Protein AF-A0A7M7NJB9-F1 (afdb_monomer_lite)

Sequence (103 aa):
MTSTDESNLKFKRRGAKSRFTRFGKATEQLIDGGRSRAEAQKSFEKYEQAYHEVEDAHDKFTMTIKDEAEYDREDVWVEDVQNDFSKLQCKFIDYVKVDESAS

Organism: Strongylocentrotus purpuratus (NCBI:txid7668)

Structure (mmCIF, N/CA/C/O backbone):
data_AF-A0A7M7NJB9-F1
#
_entry.id   AF-A0A7M7NJB9-F1
#
loop_
_atom_site.group_PDB
_atom_site.id
_atom_site.type_symbol
_atom_site.label_atom_id
_atom_site.label_alt_id
_atom_site.label_comp_id
_atom_site.label_asym_id
_atom_site.label_entity_id
_atom_site.label_seq_id
_atom_site.pdbx_PDB_ins_code
_atom_site.Cartn_x
_atom_site.Cartn_y
_atom_site.Cartn_z
_atom_site.occupancy
_atom_site.B_iso_or_equiv
_atom_site.auth_seq_id
_atom_site.auth_comp_id
_atom_site.auth_asym_id
_atom_site.auth_atom_id
_atom_site.pdbx_PDB_model_num
ATOM 1 N N . MET A 1 1 ? 23.717 8.987 -18.530 1.00 48.34 1 MET A N 1
ATOM 2 C CA . MET A 1 1 ? 23.297 8.768 -17.130 1.00 48.34 1 MET A CA 1
ATOM 3 C C . MET A 1 1 ? 22.634 7.410 -17.090 1.00 48.34 1 MET A C 1
ATOM 5 O O . MET A 1 1 ? 21.799 7.137 -17.936 1.00 48.34 1 MET A O 1
ATOM 9 N N . THR A 1 2 ? 23.208 6.509 -16.309 1.00 48.25 2 THR A N 1
ATOM 10 C CA . THR A 1 2 ? 23.424 5.096 -16.659 1.00 48.25 2 THR A CA 1
ATOM 11 C C . THR A 1 2 ? 22.831 4.185 -15.590 1.00 48.25 2 THR A C 1
ATOM 13 O O . THR A 1 2 ? 23.100 4.466 -14.431 1.00 48.25 2 THR A O 1
ATOM 16 N N . SER A 1 3 ? 22.118 3.113 -15.981 1.00 57.44 3 SER A N 1
ATOM 17 C CA . SER A 1 3 ? 21.843 1.796 -15.335 1.00 57.44 3 SER A CA 1
ATOM 18 C C . SER A 1 3 ? 21.805 1.653 -13.790 1.00 57.44 3 SER A C 1
ATOM 20 O O . SER A 1 3 ? 20.944 0.959 -13.244 1.00 57.44 3 SER A O 1
ATOM 22 N N . THR A 1 4 ? 22.712 2.296 -13.061 1.00 60.69 4 THR A N 1
ATOM 23 C CA . THR A 1 4 ? 22.802 2.378 -11.599 1.00 60.69 4 THR A CA 1
ATOM 24 C C . THR A 1 4 ? 21.606 3.101 -10.967 1.00 60.69 4 THR A C 1
ATOM 26 O O . THR A 1 4 ? 21.119 2.657 -9.928 1.00 60.69 4 THR A O 1
ATOM 29 N N . ASP A 1 5 ? 21.097 4.171 -11.588 1.00 65.19 5 ASP A N 1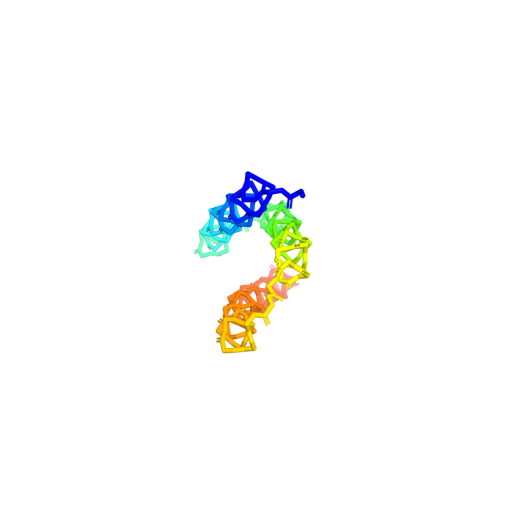
ATOM 30 C CA . ASP A 1 5 ? 19.974 4.953 -11.041 1.00 65.19 5 ASP A CA 1
ATOM 31 C C . ASP A 1 5 ? 18.634 4.207 -11.159 1.00 65.19 5 ASP A C 1
ATOM 33 O O . ASP A 1 5 ? 17.885 4.120 -10.185 1.00 65.19 5 ASP A O 1
ATOM 37 N N . GLU A 1 6 ? 18.378 3.570 -12.305 1.00 63.31 6 GLU A N 1
ATOM 38 C CA . GLU A 1 6 ? 17.201 2.717 -12.545 1.00 63.31 6 GLU A CA 1
ATOM 39 C C . GLU A 1 6 ? 17.184 1.507 -11.601 1.00 63.31 6 GLU A C 1
ATOM 41 O O . GLU A 1 6 ? 16.174 1.211 -10.954 1.00 63.31 6 GLU A O 1
ATOM 46 N N . SER A 1 7 ? 18.338 0.847 -11.439 1.00 73.06 7 SER A N 1
ATOM 47 C CA . SER A 1 7 ? 18.493 -0.261 -10.491 1.00 73.06 7 SER A CA 1
ATOM 48 C C . SER A 1 7 ? 18.174 0.183 -9.059 1.00 73.06 7 SER A C 1
ATOM 50 O O . SER A 1 7 ? 17.478 -0.519 -8.324 1.00 73.06 7 SER A O 1
ATOM 52 N N . ASN A 1 8 ? 18.621 1.377 -8.663 1.00 88.25 8 ASN A N 1
ATOM 53 C CA . ASN A 1 8 ? 18.356 1.940 -7.341 1.00 88.25 8 ASN A CA 1
ATOM 54 C C . ASN A 1 8 ? 16.860 2.241 -7.128 1.00 88.25 8 ASN A C 1
ATOM 56 O O . ASN A 1 8 ? 16.308 1.915 -6.075 1.00 88.25 8 ASN A O 1
ATOM 60 N N . LEU A 1 9 ? 16.170 2.791 -8.130 1.00 93.62 9 LEU A N 1
ATOM 61 C CA . LEU A 1 9 ? 14.725 3.045 -8.069 1.00 93.62 9 LEU A CA 1
ATOM 62 C C . LEU A 1 9 ? 13.918 1.746 -7.956 1.00 93.62 9 LEU A C 1
ATOM 64 O O . LEU A 1 9 ? 13.060 1.633 -7.078 1.00 93.62 9 LEU A O 1
ATOM 68 N N . LYS A 1 10 ? 14.271 0.716 -8.734 1.00 92.00 10 LYS A N 1
ATOM 69 C CA . LYS A 1 10 ? 13.649 -0.614 -8.635 1.00 92.00 10 LYS A CA 1
ATOM 70 C C . LYS A 1 10 ? 13.832 -1.233 -7.246 1.00 92.00 10 LYS A C 1
ATOM 72 O O . LYS A 1 10 ? 12.892 -1.798 -6.678 1.00 92.00 10 LYS A O 1
ATOM 77 N N . PHE A 1 11 ? 15.021 -1.098 -6.651 1.00 93.44 11 PHE A N 1
ATOM 78 C CA . PHE A 1 11 ? 15.270 -1.557 -5.280 1.00 93.44 11 PHE A CA 1
ATOM 79 C C . PHE A 1 11 ? 14.479 -0.766 -4.237 1.00 93.44 11 PHE A C 1
ATOM 81 O O . PHE A 1 11 ? 13.948 -1.375 -3.303 1.00 93.44 11 PHE A O 1
ATOM 88 N N . LYS A 1 12 ? 14.351 0.556 -4.400 1.00 94.88 12 LYS A N 1
ATOM 89 C CA . LYS A 1 12 ? 13.525 1.403 -3.528 1.00 94.88 12 LYS A CA 1
ATOM 90 C C . LYS A 1 12 ? 12.054 0.992 -3.583 1.00 94.88 12 LYS A C 1
ATOM 92 O O . LYS A 1 12 ? 11.478 0.757 -2.520 1.00 94.88 12 LYS A O 1
ATOM 97 N N . ARG A 1 13 ? 11.490 0.789 -4.781 1.00 97.31 13 ARG A N 1
ATOM 98 C CA . ARG A 1 13 ? 10.115 0.289 -4.966 1.00 97.31 13 ARG A CA 1
ATOM 99 C C . ARG A 1 13 ? 9.910 -1.066 -4.293 1.00 97.31 13 ARG A C 1
ATOM 101 O O . ARG A 1 13 ? 8.972 -1.250 -3.520 1.00 97.31 13 ARG A O 1
ATOM 108 N N . ARG A 1 14 ? 10.832 -2.012 -4.504 1.00 96.75 14 ARG A N 1
ATOM 109 C CA . ARG A 1 14 ? 10.782 -3.334 -3.852 1.00 96.75 14 ARG A CA 1
ATOM 110 C C . ARG A 1 14 ? 10.836 -3.228 -2.325 1.00 96.75 14 ARG A C 1
ATOM 112 O O . ARG A 1 14 ? 10.128 -3.953 -1.621 1.00 96.75 14 ARG A O 1
ATOM 119 N N . GLY A 1 15 ? 11.672 -2.330 -1.807 1.00 97.62 15 GLY A N 1
ATOM 120 C CA . GLY A 1 15 ? 11.766 -2.039 -0.379 1.00 97.62 15 GLY A CA 1
ATOM 121 C C . GLY A 1 15 ? 10.464 -1.471 0.189 1.00 97.62 15 GLY A C 1
ATOM 122 O O . GLY A 1 15 ? 10.017 -1.931 1.240 1.00 97.62 15 GLY A O 1
ATOM 123 N N . ALA A 1 16 ? 9.832 -0.537 -0.526 1.00 98.06 16 ALA A N 1
ATOM 124 C CA . ALA A 1 16 ? 8.530 0.017 -0.170 1.00 98.06 16 ALA A CA 1
ATOM 125 C C . ALA A 1 16 ? 7.439 -1.068 -0.156 1.00 98.06 16 ALA A C 1
ATOM 127 O O . ALA A 1 16 ? 6.792 -1.251 0.874 1.00 98.06 16 ALA A O 1
ATOM 128 N N . LYS A 1 17 ? 7.320 -1.905 -1.205 1.00 98.38 17 LYS A N 1
ATOM 129 C CA . LYS A 1 17 ? 6.313 -2.994 -1.236 1.00 98.38 17 LYS A CA 1
ATOM 130 C C . LYS A 1 17 ? 6.530 -4.006 -0.109 1.00 98.38 17 LYS A C 1
ATOM 132 O O . LYS A 1 17 ? 5.571 -4.527 0.462 1.00 98.38 17 LYS A O 1
ATOM 137 N N . SER A 1 18 ? 7.785 -4.254 0.268 1.00 98.38 18 SER A N 1
ATOM 138 C CA . SER A 1 18 ? 8.106 -5.103 1.421 1.00 98.38 18 SER A CA 1
ATOM 139 C C . SER A 1 18 ? 7.624 -4.488 2.742 1.00 98.38 18 SER A C 1
ATOM 141 O O . SER A 1 18 ? 7.105 -5.211 3.591 1.00 98.38 18 SER A O 1
ATOM 143 N N . ARG A 1 19 ? 7.769 -3.166 2.931 1.00 98.50 19 ARG A N 1
ATOM 144 C CA . ARG A 1 19 ? 7.225 -2.455 4.104 1.00 98.50 19 ARG A CA 1
ATOM 145 C C . ARG A 1 19 ? 5.700 -2.496 4.123 1.00 98.50 19 ARG A C 1
ATOM 147 O O . ARG A 1 19 ? 5.148 -2.932 5.130 1.00 98.50 19 ARG A O 1
ATOM 154 N N . PHE A 1 20 ? 5.064 -2.149 3.005 1.00 98.69 20 PHE A N 1
ATOM 155 C CA . PHE A 1 20 ? 3.617 -2.243 2.799 1.00 98.69 20 PHE A CA 1
ATOM 156 C C . PHE A 1 20 ? 3.082 -3.619 3.208 1.00 98.69 20 PHE A C 1
ATOM 158 O O . PHE A 1 20 ? 2.215 -3.722 4.068 1.00 98.69 20 PHE A O 1
ATOM 165 N N . THR A 1 21 ? 3.682 -4.692 2.687 1.00 98.56 21 THR A N 1
ATOM 166 C CA . THR A 1 21 ? 3.253 -6.069 2.982 1.00 98.56 21 THR A CA 1
ATOM 167 C C . THR A 1 21 ? 3.362 -6.399 4.472 1.00 98.56 21 THR A C 1
ATOM 169 O O . THR A 1 21 ? 2.480 -7.044 5.036 1.00 98.56 21 THR A O 1
ATOM 172 N N . ARG A 1 22 ? 4.441 -5.969 5.141 1.00 98.62 22 ARG A N 1
ATOM 173 C CA . ARG A 1 22 ? 4.617 -6.223 6.579 1.00 98.62 22 ARG A CA 1
ATOM 174 C C . ARG A 1 22 ? 3.608 -5.458 7.427 1.00 98.62 22 ARG A C 1
ATOM 176 O O . ARG A 1 22 ? 3.049 -6.047 8.346 1.00 98.62 22 ARG A O 1
ATOM 183 N N . PHE A 1 23 ? 3.385 -4.176 7.143 1.00 98.62 23 PHE A N 1
ATOM 184 C CA . PHE A 1 23 ? 2.418 -3.380 7.901 1.00 98.62 23 PHE A CA 1
ATOM 185 C C . PHE A 1 23 ? 0.973 -3.785 7.613 1.00 98.62 23 PHE A C 1
ATOM 187 O O . PHE A 1 23 ? 0.165 -3.765 8.537 1.00 98.62 23 PHE A O 1
ATOM 194 N N . GLY A 1 24 ? 0.668 -4.246 6.397 1.00 98.56 24 GLY A N 1
ATOM 195 C CA . GLY A 1 24 ? -0.633 -4.833 6.078 1.00 98.56 24 GLY A CA 1
ATOM 196 C C . GLY A 1 24 ? -0.903 -6.069 6.932 1.00 98.56 24 GLY A C 1
ATOM 197 O O . GLY A 1 24 ? -1.887 -6.107 7.661 1.00 98.56 24 GLY A O 1
ATOM 198 N N . LYS A 1 25 ? 0.040 -7.022 6.967 1.00 98.62 25 LYS A N 1
ATOM 199 C CA . LYS A 1 25 ? -0.068 -8.220 7.822 1.00 98.62 25 LYS A CA 1
ATOM 200 C C . LYS A 1 25 ? -0.200 -7.889 9.308 1.00 98.62 25 LYS A C 1
ATOM 202 O O . LYS A 1 25 ? -0.997 -8.509 9.999 1.00 98.62 25 LYS A O 1
ATOM 207 N N . ALA A 1 26 ? 0.580 -6.929 9.804 1.00 98.31 26 ALA A N 1
ATOM 208 C CA . ALA A 1 26 ? 0.495 -6.511 11.202 1.00 98.31 26 ALA A CA 1
ATOM 209 C C . ALA A 1 26 ? -0.879 -5.904 11.528 1.00 98.31 26 ALA A C 1
ATOM 211 O O . ALA A 1 26 ? -1.458 -6.209 12.565 1.00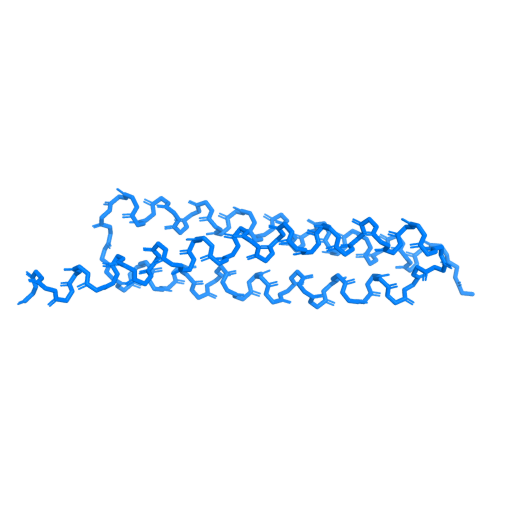 98.31 26 ALA A O 1
ATOM 212 N N . THR A 1 27 ? -1.417 -5.081 10.629 1.00 98.38 27 THR A N 1
ATOM 213 C CA . THR A 1 27 ? -2.728 -4.445 10.801 1.00 98.38 27 THR A CA 1
ATOM 214 C C . THR A 1 27 ? -3.854 -5.470 10.745 1.00 98.38 27 THR A C 1
ATOM 216 O O . THR A 1 27 ? -4.727 -5.468 11.608 1.00 98.38 27 THR A O 1
ATOM 219 N N . GLU A 1 28 ? -3.790 -6.400 9.793 1.00 98.19 28 GLU A N 1
ATOM 220 C CA . GLU A 1 28 ? -4.730 -7.512 9.688 1.00 98.19 28 GLU A CA 1
ATOM 221 C C . GLU A 1 28 ? -4.758 -8.364 10.964 1.00 98.19 28 GLU A C 1
ATOM 223 O O . GLU A 1 28 ? -5.832 -8.629 11.491 1.00 98.19 28 GLU A O 1
ATOM 228 N N . GLN A 1 29 ? -3.594 -8.696 11.532 1.00 98.19 29 GLN A N 1
ATOM 229 C CA . GLN A 1 29 ? -3.510 -9.432 12.799 1.00 98.19 29 GLN A CA 1
ATOM 230 C C . GLN A 1 29 ? -4.170 -8.699 13.974 1.00 98.19 29 GLN A C 1
ATOM 232 O O . GLN A 1 29 ? -4.740 -9.346 14.852 1.00 98.19 29 GLN A O 1
ATOM 237 N N . LEU A 1 30 ? -4.091 -7.365 14.022 1.00 97.56 30 LEU A N 1
ATOM 238 C CA . LEU A 1 30 ? -4.734 -6.579 15.078 1.00 97.56 30 LEU A CA 1
ATOM 239 C C . LEU A 1 30 ? -6.257 -6.552 14.912 1.00 97.56 30 LEU A C 1
ATOM 241 O O . LEU A 1 30 ? -6.968 -6.696 15.906 1.00 97.56 30 LEU A O 1
ATOM 245 N N . ILE A 1 31 ? -6.741 -6.401 13.676 1.00 97.06 31 ILE A N 1
ATOM 246 C CA . ILE A 1 31 ? -8.173 -6.436 13.353 1.00 97.06 31 ILE A CA 1
ATOM 247 C C . ILE A 1 31 ? -8.751 -7.822 13.666 1.00 97.06 31 ILE A C 1
ATOM 249 O O . ILE A 1 31 ? -9.716 -7.933 14.417 1.00 97.06 31 ILE A O 1
ATOM 253 N N . ASP A 1 32 ? -8.121 -8.886 13.164 1.00 96.44 32 ASP A N 1
ATOM 254 C CA . ASP A 1 32 ? -8.584 -10.266 13.362 1.00 96.44 32 ASP A CA 1
ATOM 255 C C . ASP A 1 32 ? -8.473 -10.713 14.824 1.00 96.44 32 ASP A C 1
ATOM 257 O O . ASP A 1 32 ? -9.239 -11.553 15.292 1.00 96.44 32 ASP A O 1
ATOM 261 N N . GLY A 1 33 ? -7.531 -10.126 15.566 1.00 96.12 33 GLY A N 1
ATOM 262 C CA . GLY A 1 33 ? -7.374 -10.330 17.001 1.00 96.12 33 GLY A CA 1
ATOM 263 C C . GLY A 1 33 ? -8.333 -9.514 17.872 1.00 96.12 33 GLY A C 1
ATOM 264 O O . GLY A 1 33 ? -8.210 -9.593 19.095 1.00 96.12 33 GLY A O 1
ATOM 265 N N . GLY A 1 34 ? -9.231 -8.708 17.291 1.00 94.50 34 GLY A N 1
ATOM 266 C CA . GLY A 1 34 ? -10.178 -7.879 18.044 1.00 94.50 34 GLY A CA 1
ATOM 267 C C . GLY A 1 34 ? -9.496 -6.858 18.962 1.00 94.50 34 GLY A C 1
ATOM 268 O O . GLY A 1 34 ? -9.949 -6.614 20.080 1.00 94.50 34 GLY A O 1
ATOM 269 N N . ARG A 1 35 ? -8.343 -6.314 18.549 1.00 95.62 35 ARG A N 1
ATOM 270 C CA . ARG A 1 35 ? -7.581 -5.332 19.340 1.00 95.62 35 ARG A CA 1
ATOM 271 C C . ARG A 1 35 ? -8.258 -3.974 19.353 1.00 95.62 35 ARG A C 1
ATOM 273 O O . ARG A 1 35 ? -8.932 -3.610 18.404 1.00 95.62 35 ARG A O 1
ATOM 280 N N . SER A 1 36 ? -8.038 -3.177 20.394 1.00 93.94 36 SER A N 1
ATOM 281 C CA . SER A 1 36 ? -8.734 -1.891 20.535 1.00 93.94 36 SER A CA 1
ATOM 282 C C . SER A 1 36 ? -8.652 -1.024 19.269 1.00 93.94 36 SER A C 1
ATOM 284 O O . SER A 1 36 ? -7.624 -1.006 18.582 1.00 93.94 36 SER A O 1
ATOM 286 N N . ARG A 1 37 ? -9.711 -0.253 18.985 1.00 93.81 37 ARG A N 1
ATOM 287 C CA . ARG A 1 37 ? -9.749 0.687 17.853 1.00 93.81 37 ARG A CA 1
ATOM 288 C C . ARG A 1 37 ? -8.492 1.548 17.762 1.00 93.81 37 ARG A C 1
ATOM 290 O O . ARG A 1 37 ? -7.952 1.717 16.677 1.00 93.81 37 ARG A O 1
ATOM 297 N N . ALA A 1 38 ? -7.999 2.056 18.891 1.00 95.44 38 ALA A N 1
ATOM 298 C CA . ALA A 1 38 ? -6.797 2.887 18.935 1.00 95.44 38 ALA A CA 1
ATOM 299 C C . ALA A 1 38 ? -5.533 2.145 18.455 1.00 95.44 38 ALA A C 1
ATOM 301 O O . ALA A 1 38 ? -4.709 2.720 17.741 1.00 95.44 38 ALA A O 1
ATOM 302 N N . GLU A 1 39 ? -5.372 0.868 18.818 1.00 96.00 39 GLU A N 1
ATOM 303 C CA . GLU A 1 39 ? -4.251 0.040 18.356 1.00 96.00 39 GLU A CA 1
ATOM 304 C C . GLU A 1 39 ? -4.358 -0.269 16.860 1.00 96.00 39 GLU A C 1
ATOM 306 O O . GLU A 1 39 ? -3.367 -0.132 16.136 1.00 96.00 39 GLU A O 1
ATOM 311 N N . ALA A 1 40 ? -5.555 -0.641 16.393 1.00 96.62 40 ALA A N 1
ATOM 312 C CA . ALA A 1 40 ? -5.813 -0.917 14.983 1.00 96.62 40 ALA A CA 1
ATOM 313 C C . ALA A 1 40 ? -5.601 0.338 14.116 1.00 96.62 40 ALA A C 1
ATOM 315 O O . ALA A 1 40 ? -4.881 0.269 13.123 1.00 96.62 40 ALA A O 1
ATOM 316 N N . GLN A 1 41 ? -6.125 1.494 14.541 1.00 97.50 41 GLN A N 1
ATOM 317 C CA . GLN A 1 41 ? -5.971 2.794 13.873 1.00 97.50 41 GLN A CA 1
ATOM 318 C C . GLN A 1 41 ? -4.496 3.181 13.727 1.00 97.50 41 GLN A C 1
ATOM 320 O O . GLN A 1 41 ? -4.026 3.442 12.623 1.00 97.50 41 GLN A O 1
ATOM 325 N N . LYS A 1 42 ? -3.725 3.121 14.819 1.00 97.88 42 LYS A N 1
ATOM 326 C CA . LYS A 1 42 ? -2.290 3.441 14.794 1.00 97.88 42 LYS A CA 1
ATOM 327 C C . LYS A 1 42 ? -1.487 2.516 13.871 1.00 97.88 42 LYS A C 1
ATOM 329 O O . LYS A 1 42 ? -0.448 2.912 13.340 1.00 97.88 42 LYS A O 1
ATOM 334 N N . SER A 1 43 ? -1.901 1.258 13.727 1.00 98.25 43 SER A N 1
ATOM 335 C CA . SER A 1 43 ? -1.271 0.336 12.779 1.00 98.25 43 SER A CA 1
ATOM 336 C C . SER A 1 43 ? -1.690 0.630 11.340 1.00 98.25 43 SER A C 1
ATOM 338 O O . SER A 1 43 ? -0.832 0.630 10.456 1.00 98.25 43 SER A O 1
ATOM 340 N N . PHE A 1 44 ? -2.969 0.942 11.118 1.00 98.31 44 PHE A N 1
ATOM 341 C CA . PHE A 1 44 ? -3.501 1.292 9.807 1.00 98.31 44 PHE A CA 1
ATOM 342 C C . PHE A 1 44 ? -2.844 2.557 9.240 1.00 98.31 44 PHE A C 1
ATOM 344 O O . PHE A 1 44 ? -2.425 2.547 8.090 1.00 98.31 44 PHE A O 1
ATOM 351 N N . GLU A 1 45 ? -2.608 3.587 10.055 1.00 98.44 45 GLU A N 1
ATOM 352 C CA . GLU A 1 45 ? -1.867 4.798 9.647 1.00 98.44 45 GLU A CA 1
ATOM 353 C C . GLU A 1 45 ? -0.467 4.477 9.097 1.00 98.44 45 GLU A C 1
ATOM 355 O O . GLU A 1 45 ? -0.016 5.054 8.109 1.00 98.44 45 GLU A O 1
ATOM 360 N N . LYS A 1 46 ? 0.240 3.508 9.697 1.00 98.44 46 LYS A N 1
ATOM 361 C CA . LYS A 1 46 ? 1.550 3.060 9.187 1.00 98.44 46 LYS A CA 1
ATOM 362 C C . LYS A 1 46 ? 1.424 2.283 7.883 1.00 98.44 46 LYS A C 1
ATOM 364 O O . LYS A 1 46 ? 2.338 2.317 7.060 1.00 98.44 46 LYS A O 1
ATOM 369 N N . TYR A 1 47 ? 0.340 1.531 7.733 1.00 98.69 47 TYR A N 1
ATOM 370 C CA . TYR A 1 47 ? 0.053 0.791 6.517 1.00 98.69 47 TYR A CA 1
ATOM 371 C C . TYR A 1 47 ? -0.280 1.735 5.355 1.00 98.69 47 TYR A C 1
ATOM 373 O O . TYR A 1 47 ? 0.321 1.596 4.293 1.00 98.69 47 TYR A O 1
ATOM 381 N N . GLU A 1 48 ? -1.127 2.738 5.589 1.00 98.62 48 GLU A N 1
ATOM 382 C CA . GLU A 1 48 ? -1.457 3.813 4.646 1.00 98.62 48 GLU A CA 1
ATOM 383 C C . GLU A 1 48 ? -0.216 4.615 4.246 1.00 98.62 48 GLU A C 1
ATOM 385 O O . GLU A 1 48 ? 0.080 4.757 3.061 1.00 98.62 48 GLU A O 1
ATOM 390 N N . GLN A 1 49 ? 0.612 5.019 5.213 1.00 98.50 49 GLN A N 1
ATOM 391 C CA . GLN A 1 49 ? 1.876 5.686 4.902 1.00 98.50 49 GLN A CA 1
ATOM 392 C C . GLN A 1 49 ? 2.788 4.825 4.010 1.00 98.50 49 GLN A C 1
ATOM 394 O O . GLN A 1 49 ? 3.429 5.339 3.094 1.00 98.50 49 GLN A O 1
ATOM 399 N N . ALA A 1 50 ? 2.859 3.513 4.256 1.00 98.50 50 ALA A N 1
ATOM 400 C CA . ALA A 1 50 ? 3.664 2.614 3.435 1.00 98.50 50 ALA A CA 1
ATOM 401 C C . ALA A 1 50 ? 3.058 2.342 2.053 1.00 98.50 50 ALA A C 1
ATOM 403 O O . ALA A 1 50 ? 3.813 2.019 1.139 1.00 98.50 50 ALA A O 1
ATOM 404 N N . TYR A 1 51 ? 1.739 2.461 1.892 1.00 98.69 51 TYR A N 1
ATOM 405 C CA . TYR A 1 51 ? 1.083 2.433 0.588 1.00 98.69 51 TYR A CA 1
ATOM 406 C C . TYR A 1 51 ? 1.506 3.645 -0.253 1.00 98.69 51 TYR A C 1
ATOM 408 O O . TYR A 1 51 ? 2.050 3.454 -1.338 1.00 98.69 51 TYR A O 1
ATOM 416 N N . HIS A 1 52 ? 1.432 4.859 0.299 1.00 98.50 52 HIS A N 1
ATOM 417 C CA . HIS A 1 52 ? 1.897 6.066 -0.396 1.00 98.50 52 HIS A CA 1
ATOM 418 C C . HIS A 1 52 ? 3.391 6.025 -0.735 1.00 98.50 52 HIS A C 1
ATOM 420 O O . HIS A 1 52 ? 3.807 6.446 -1.809 1.00 98.50 52 HIS A O 1
ATOM 426 N N . GLU A 1 53 ? 4.225 5.445 0.135 1.00 98.25 53 GLU A N 1
ATOM 427 C CA . GLU A 1 53 ? 5.638 5.215 -0.194 1.00 98.25 53 GLU A CA 1
ATOM 428 C C . GLU A 1 53 ? 5.836 4.253 -1.380 1.00 98.25 53 GLU A C 1
ATOM 430 O O . GLU A 1 53 ? 6.857 4.339 -2.069 1.00 98.25 53 GLU A O 1
ATOM 435 N N . VAL A 1 54 ? 4.920 3.299 -1.588 1.00 98.44 54 VAL A N 1
ATOM 436 C CA . VAL A 1 54 ? 4.948 2.411 -2.756 1.00 98.44 54 VAL A CA 1
ATOM 437 C C . VAL A 1 54 ? 4.561 3.174 -4.010 1.00 98.44 54 VAL A C 1
ATOM 439 O O . VAL A 1 54 ? 5.307 3.063 -4.978 1.00 98.44 54 VAL A O 1
ATOM 442 N N . GLU A 1 55 ? 3.469 3.942 -3.977 1.00 98.06 55 GLU A N 1
ATOM 443 C CA . GLU A 1 55 ? 3.018 4.786 -5.095 1.00 98.06 55 GLU A CA 1
ATOM 444 C C . GLU A 1 55 ? 4.145 5.730 -5.535 1.00 98.06 55 GLU A C 1
ATOM 446 O O . GLU A 1 55 ? 4.650 5.631 -6.651 1.00 98.06 55 GLU A O 1
ATOM 451 N N . ASP A 1 56 ? 4.688 6.510 -4.598 1.00 97.81 56 ASP A N 1
ATOM 452 C CA . ASP A 1 56 ? 5.789 7.442 -4.845 1.00 97.81 56 ASP A CA 1
ATOM 453 C C . ASP A 1 56 ? 7.033 6.779 -5.453 1.00 97.81 56 ASP A C 1
ATOM 455 O O . ASP A 1 56 ? 7.774 7.392 -6.228 1.00 97.81 56 ASP A O 1
ATOM 459 N N . ALA A 1 57 ? 7.365 5.564 -5.008 1.00 96.94 57 ALA A N 1
ATOM 460 C CA . ALA A 1 57 ? 8.526 4.835 -5.505 1.00 96.94 57 ALA A CA 1
ATOM 461 C C . ALA A 1 57 ? 8.250 4.168 -6.857 1.00 96.94 57 ALA A C 1
ATOM 463 O O . ALA A 1 57 ? 9.182 4.009 -7.648 1.00 96.94 57 ALA A O 1
ATOM 464 N N . HIS A 1 58 ? 7.003 3.765 -7.097 1.00 97.56 58 HIS A N 1
ATOM 465 C CA . HIS A 1 58 ? 6.543 3.197 -8.351 1.00 97.56 58 HIS A CA 1
ATOM 466 C C . HIS A 1 58 ? 6.549 4.260 -9.448 1.00 97.56 58 HIS A C 1
ATOM 468 O O . HIS A 1 58 ? 7.241 4.053 -10.439 1.00 97.56 58 HIS A O 1
ATOM 474 N N . ASP A 1 59 ? 5.949 5.429 -9.215 1.00 96.69 59 ASP A N 1
ATOM 475 C CA . ASP A 1 59 ? 5.915 6.542 -10.175 1.00 96.69 59 ASP A CA 1
ATOM 476 C C . ASP A 1 59 ? 7.321 6.967 -10.608 1.00 96.69 59 ASP A C 1
ATOM 478 O O . ASP A 1 59 ? 7.629 7.115 -11.791 1.00 96.69 59 ASP A O 1
ATOM 482 N N . LYS A 1 60 ? 8.239 7.096 -9.642 1.00 95.81 60 LYS A N 1
ATOM 483 C CA . LYS A 1 60 ? 9.642 7.430 -9.935 1.00 95.81 60 LYS A CA 1
ATOM 484 C C . LYS A 1 60 ? 10.325 6.356 -10.779 1.00 95.81 60 LYS A C 1
ATOM 486 O O . LYS A 1 60 ? 11.199 6.688 -11.573 1.00 95.81 60 LYS A O 1
ATOM 491 N N . PHE A 1 61 ? 9.984 5.082 -10.580 1.00 95.25 61 PHE A N 1
ATOM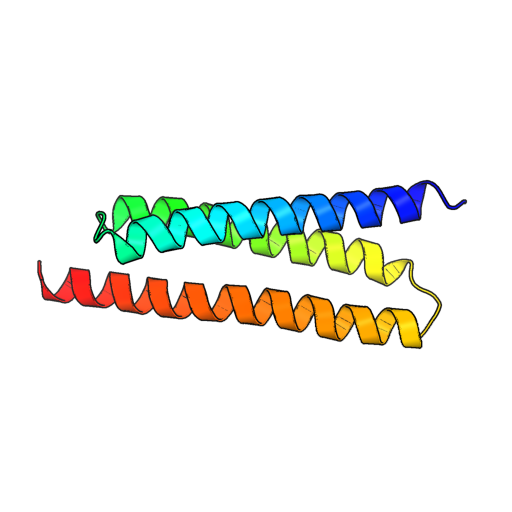 492 C CA . PHE A 1 61 ? 10.532 3.988 -11.375 1.00 95.25 61 PHE A CA 1
ATOM 493 C C . PHE A 1 61 ? 9.917 3.946 -12.778 1.00 95.25 61 PHE A C 1
ATOM 495 O O . PHE A 1 61 ? 10.670 3.857 -13.748 1.00 95.25 61 PHE A O 1
ATOM 502 N N . THR A 1 62 ? 8.595 4.055 -12.913 1.00 95.50 62 THR A N 1
ATOM 503 C CA . THR A 1 62 ? 7.910 3.968 -14.211 1.00 95.50 62 THR A CA 1
ATOM 504 C C . THR A 1 62 ? 8.282 5.114 -15.142 1.00 95.50 62 THR A C 1
ATOM 506 O O . THR A 1 62 ? 8.442 4.885 -16.336 1.00 95.50 62 THR A O 1
ATOM 509 N N . MET A 1 63 ? 8.595 6.301 -14.607 1.00 93.94 63 MET A N 1
ATOM 510 C CA . MET A 1 63 ? 9.179 7.415 -15.375 1.00 93.94 63 MET A CA 1
ATOM 511 C C . MET A 1 63 ? 10.509 7.081 -16.076 1.00 93.94 63 MET A C 1
ATOM 513 O O . MET A 1 63 ? 10.924 7.804 -16.982 1.00 93.94 63 MET A O 1
ATOM 517 N N . THR A 1 64 ? 11.210 6.025 -15.653 1.00 93.81 64 THR A N 1
ATOM 518 C CA . THR A 1 64 ? 12.461 5.579 -16.293 1.00 93.81 64 THR A CA 1
ATOM 519 C C . THR A 1 64 ? 12.250 4.518 -17.370 1.00 93.81 64 THR A C 1
ATOM 521 O O . THR A 1 64 ? 13.158 4.263 -18.162 1.00 93.81 64 THR A O 1
ATOM 524 N N . ILE A 1 65 ? 11.056 3.924 -17.436 1.00 93.50 65 ILE A N 1
ATOM 525 C CA . ILE A 1 65 ? 10.729 2.870 -18.390 1.00 93.50 65 ILE A CA 1
ATOM 526 C C . ILE A 1 65 ? 10.501 3.494 -19.766 1.00 93.50 65 ILE A C 1
ATOM 528 O O . ILE A 1 65 ? 9.724 4.431 -19.925 1.00 93.50 65 ILE A O 1
ATOM 532 N N . LYS A 1 66 ? 11.194 2.964 -20.775 1.00 93.25 66 LYS A N 1
ATOM 533 C CA . LYS A 1 66 ? 11.045 3.388 -22.179 1.00 93.25 66 LYS A CA 1
ATOM 534 C C . LYS A 1 66 ? 10.290 2.378 -23.035 1.00 93.25 66 LYS A C 1
ATOM 536 O O . LYS A 1 66 ? 9.865 2.720 -24.132 1.00 93.25 66 LYS A O 1
ATOM 541 N N . ASP A 1 67 ? 10.199 1.139 -22.562 1.00 95.69 67 ASP A N 1
ATOM 542 C CA . ASP A 1 67 ? 9.497 0.051 -23.230 1.00 95.69 67 ASP A CA 1
ATOM 543 C C . ASP A 1 67 ? 8.033 0.041 -22.785 1.00 95.69 67 ASP A C 1
ATOM 545 O O . ASP A 1 67 ? 7.744 -0.150 -21.606 1.00 95.69 67 ASP A O 1
ATOM 549 N N . GLU A 1 68 ? 7.117 0.249 -23.726 1.00 94.88 68 GLU A N 1
ATOM 550 C CA . GLU A 1 68 ? 5.673 0.320 -23.459 1.00 94.88 68 GLU A CA 1
ATOM 551 C C . GLU A 1 68 ? 5.152 -0.981 -22.835 1.00 94.88 68 GLU A C 1
ATOM 553 O O . GLU A 1 68 ? 4.438 -0.953 -21.840 1.00 94.88 68 GLU A O 1
ATOM 558 N N 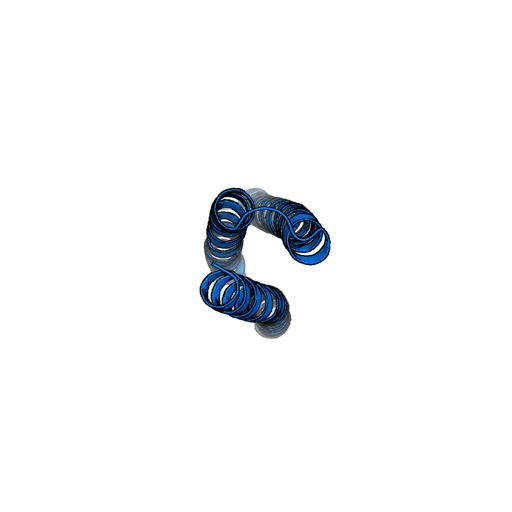. ALA A 1 69 ? 5.621 -2.137 -23.315 1.00 96.00 69 ALA A N 1
ATOM 559 C CA . ALA A 1 69 ? 5.217 -3.421 -22.753 1.00 96.00 69 ALA A CA 1
ATOM 560 C C . ALA A 1 69 ? 5.717 -3.628 -21.310 1.00 96.00 69 ALA A C 1
ATOM 562 O O . ALA A 1 69 ? 5.092 -4.360 -20.541 1.00 96.00 69 ALA A O 1
ATOM 563 N N . GLU A 1 70 ? 6.866 -3.061 -20.927 1.00 94.75 70 GLU A N 1
ATOM 564 C CA . GLU A 1 70 ? 7.315 -3.027 -19.531 1.00 94.75 70 GLU A CA 1
ATOM 565 C C . GLU A 1 70 ? 6.469 -2.085 -18.684 1.00 94.75 70 GLU A C 1
ATOM 567 O O . GLU A 1 70 ? 6.136 -2.459 -17.562 1.00 94.75 70 GLU A O 1
ATOM 572 N N . TYR A 1 71 ? 6.074 -0.933 -19.221 1.00 94.75 71 TYR A N 1
ATOM 573 C CA . TYR A 1 71 ? 5.188 0.003 -18.536 1.00 94.75 71 TYR A CA 1
ATOM 574 C C . TYR A 1 71 ? 3.810 -0.622 -18.259 1.00 94.75 71 TYR A C 1
ATOM 576 O O . TYR A 1 71 ? 3.387 -0.649 -17.108 1.00 94.75 71 TYR A O 1
ATOM 584 N N . ASP A 1 72 ? 3.186 -1.268 -19.249 1.00 96.12 72 ASP A N 1
ATOM 585 C CA . ASP A 1 72 ? 1.885 -1.941 -19.087 1.00 96.12 72 ASP A CA 1
ATOM 586 C C . ASP A 1 72 ? 1.908 -3.025 -17.994 1.00 96.12 72 ASP A C 1
ATOM 588 O O . ASP A 1 72 ? 0.943 -3.229 -17.256 1.00 96.12 72 ASP A O 1
ATOM 592 N N . ARG A 1 73 ? 3.031 -3.747 -17.855 1.00 96.38 73 ARG A N 1
ATOM 593 C CA . ARG A 1 73 ? 3.201 -4.733 -16.770 1.00 96.38 73 ARG A CA 1
ATOM 594 C C . ARG A 1 73 ? 3.264 -4.072 -15.398 1.00 96.38 73 ARG A C 1
ATOM 596 O O . ARG A 1 73 ? 2.892 -4.693 -14.403 1.00 96.38 73 ARG A O 1
ATOM 603 N N . GLU A 1 74 ? 3.799 -2.864 -15.335 1.00 96.12 74 GLU A N 1
ATOM 604 C CA . GLU A 1 74 ? 3.914 -2.097 -14.105 1.00 96.12 74 GLU A CA 1
ATOM 605 C C . GLU A 1 74 ? 2.576 -1.458 -13.709 1.00 96.12 74 GLU A C 1
ATOM 607 O O . GLU A 1 74 ? 2.268 -1.450 -12.518 1.00 96.12 74 GLU A O 1
ATOM 612 N N . ASP A 1 75 ? 1.728 -1.090 -14.673 1.00 94.31 75 ASP A N 1
ATOM 613 C CA . ASP A 1 75 ? 0.344 -0.667 -14.416 1.00 94.31 75 ASP A CA 1
ATOM 614 C C . ASP A 1 75 ? -0.473 -1.773 -13.727 1.00 94.31 75 ASP A C 1
ATOM 616 O O . ASP A 1 75 ? -1.104 -1.546 -12.694 1.00 94.31 75 ASP A O 1
ATOM 620 N N . VAL A 1 76 ? -0.378 -3.013 -14.220 1.00 97.50 76 VAL A N 1
ATOM 621 C CA . VAL A 1 76 ? -1.014 -4.168 -13.556 1.00 97.50 76 VAL A CA 1
ATOM 622 C C . VAL A 1 76 ? -0.451 -4.367 -12.145 1.00 97.50 76 VAL A C 1
ATOM 624 O O . VAL A 1 76 ? -1.181 -4.667 -11.200 1.00 97.50 76 VAL A O 1
ATOM 627 N N . TRP A 1 77 ? 0.861 -4.180 -11.971 1.00 97.56 77 TRP A N 1
ATOM 628 C CA . TRP A 1 77 ? 1.495 -4.344 -10.667 1.00 97.56 77 TRP A CA 1
ATOM 629 C C . TRP A 1 77 ? 0.997 -3.320 -9.643 1.00 97.56 77 TRP A C 1
ATOM 631 O O . TRP A 1 77 ? 0.782 -3.690 -8.486 1.00 97.56 77 TRP A O 1
ATOM 641 N N . VAL A 1 78 ? 0.835 -2.047 -10.022 1.00 97.50 78 VAL A N 1
ATOM 642 C CA . VAL A 1 78 ? 0.341 -1.019 -9.093 1.00 97.50 78 VAL A CA 1
ATOM 643 C C . VAL A 1 78 ? -1.147 -1.198 -8.801 1.00 97.50 78 VAL A C 1
ATOM 645 O O . VAL A 1 78 ? -1.542 -1.036 -7.646 1.00 97.50 78 VAL A O 1
ATOM 648 N N . GLU A 1 79 ? -1.938 -1.655 -9.776 1.00 98.06 79 GLU A N 1
ATOM 649 C CA . GLU A 1 79 ? -3.341 -2.030 -9.567 1.00 98.06 79 GLU A CA 1
ATOM 650 C C . GLU A 1 79 ? -3.471 -3.131 -8.499 1.00 98.06 79 GLU A C 1
ATOM 652 O O . GLU A 1 79 ? -4.284 -3.019 -7.579 1.00 98.06 79 GLU A O 1
ATOM 657 N N . ASP A 1 80 ? -2.616 -4.157 -8.535 1.00 98.06 80 ASP A N 1
ATOM 658 C CA . ASP A 1 80 ? -2.577 -5.194 -7.496 1.00 98.06 80 ASP A CA 1
ATOM 659 C C . ASP A 1 80 ? -2.250 -4.614 -6.108 1.00 98.06 80 ASP A C 1
ATOM 661 O O . ASP A 1 80 ? -2.851 -5.005 -5.102 1.00 98.06 80 ASP A O 1
ATOM 665 N N . VAL A 1 81 ? -1.316 -3.656 -6.020 1.00 98.31 81 VAL A N 1
ATOM 666 C CA . VAL A 1 81 ? -1.007 -2.974 -4.750 1.00 98.31 81 VAL A CA 1
ATOM 667 C C . VAL A 1 81 ? -2.202 -2.171 -4.241 1.00 98.31 81 VAL A C 1
ATOM 669 O O . VAL A 1 81 ? -2.507 -2.244 -3.048 1.00 98.31 81 VAL A O 1
ATOM 672 N N . GLN A 1 82 ? -2.872 -1.431 -5.121 1.00 98.44 82 GLN A N 1
ATOM 673 C CA . GLN A 1 82 ? -4.060 -0.652 -4.785 1.00 98.44 82 GLN A CA 1
ATOM 674 C C . GLN A 1 82 ? -5.195 -1.566 -4.312 1.00 98.44 82 GLN A C 1
ATOM 676 O O . GLN A 1 82 ? -5.804 -1.312 -3.275 1.00 98.44 82 GLN A O 1
ATOM 681 N N . ASN A 1 83 ? -5.422 -2.682 -5.006 1.00 98.44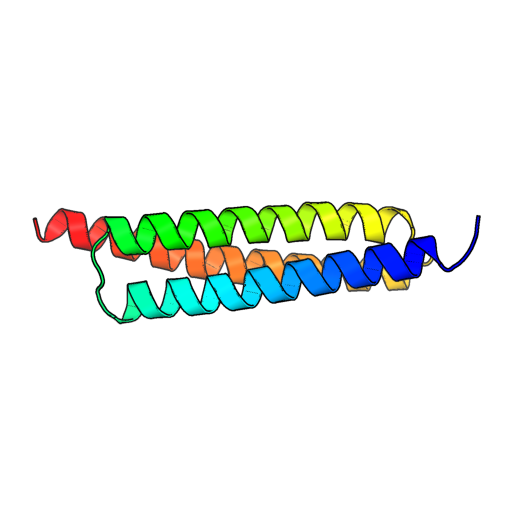 83 ASN A N 1
ATOM 682 C CA . ASN A 1 83 ? -6.421 -3.678 -4.636 1.00 98.44 83 ASN A CA 1
ATOM 683 C C . ASN A 1 83 ? -6.153 -4.283 -3.249 1.00 98.44 83 ASN A C 1
ATOM 685 O O . ASN A 1 83 ? -7.087 -4.444 -2.459 1.00 98.44 83 ASN A O 1
ATOM 689 N N . ASP A 1 84 ? -4.896 -4.609 -2.930 1.00 98.31 84 ASP A N 1
ATOM 690 C CA . ASP A 1 84 ? -4.504 -5.061 -1.588 1.00 98.31 84 ASP A CA 1
ATOM 691 C C . ASP A 1 84 ? -4.832 -3.999 -0.523 1.00 98.31 84 ASP A C 1
ATOM 693 O O . ASP A 1 84 ? -5.411 -4.320 0.519 1.00 98.31 84 ASP A O 1
ATOM 697 N N . PHE A 1 85 ? -4.482 -2.736 -0.793 1.00 98.69 85 PHE A N 1
ATOM 698 C CA . PHE A 1 85 ? -4.727 -1.618 0.117 1.00 98.69 85 PHE A CA 1
ATOM 699 C C . PHE A 1 85 ? -6.218 -1.408 0.372 1.00 98.69 85 PHE A C 1
ATOM 701 O O . PHE A 1 85 ? -6.649 -1.411 1.527 1.00 98.69 85 PHE A O 1
ATOM 708 N N . SER A 1 86 ? -7.020 -1.302 -0.689 1.00 98.44 86 SER A N 1
ATOM 709 C CA . SER A 1 86 ? -8.462 -1.078 -0.590 1.00 98.44 86 SER A CA 1
ATOM 710 C C . SER A 1 86 ? -9.172 -2.196 0.172 1.00 98.44 86 SER A C 1
ATOM 712 O O . SER A 1 86 ? -10.036 -1.913 1.000 1.00 98.44 86 SER A O 1
ATOM 714 N N . LYS A 1 87 ? -8.782 -3.463 -0.024 1.00 98.50 87 LYS A N 1
ATOM 715 C CA . LYS A 1 87 ? -9.361 -4.592 0.727 1.00 98.50 87 LYS A CA 1
ATOM 716 C C . LYS A 1 87 ? -9.152 -4.441 2.232 1.00 98.50 87 LYS A C 1
ATOM 718 O O . LYS A 1 87 ? -10.106 -4.578 3.001 1.00 98.50 87 LYS A O 1
ATOM 723 N N . LEU A 1 88 ? -7.923 -4.149 2.662 1.00 98.44 88 LEU A N 1
ATOM 724 C CA . LEU A 1 88 ? -7.632 -3.991 4.086 1.00 98.44 88 LEU A CA 1
ATOM 725 C C . LEU A 1 88 ? -8.205 -2.679 4.647 1.00 98.44 88 LEU A C 1
ATOM 727 O O . LEU A 1 88 ? -8.622 -2.653 5.803 1.00 98.44 88 LEU A O 1
ATOM 731 N N . GLN A 1 89 ? -8.308 -1.624 3.834 1.00 98.44 89 GLN A N 1
ATOM 732 C CA . GLN A 1 89 ? -8.993 -0.380 4.194 1.00 98.44 89 GLN A CA 1
ATOM 733 C C . GLN A 1 89 ? -10.483 -0.607 4.466 1.00 98.44 89 GLN A C 1
ATOM 735 O O . GLN A 1 89 ? -10.977 -0.180 5.507 1.00 98.44 89 GLN A O 1
ATOM 740 N N . CYS A 1 90 ? -11.194 -1.323 3.591 1.00 98.06 90 CYS A N 1
ATOM 741 C CA . CYS A 1 90 ? -12.591 -1.691 3.829 1.00 98.06 90 CYS A CA 1
ATOM 742 C C . CYS A 1 90 ? -12.738 -2.507 5.119 1.00 98.06 90 CYS A C 1
ATOM 744 O O . CYS A 1 90 ? -13.546 -2.158 5.976 1.00 98.06 90 CYS A O 1
ATOM 746 N N . LYS A 1 91 ? -11.891 -3.530 5.302 1.00 97.69 91 LYS A N 1
ATOM 747 C CA . LYS A 1 91 ? -11.877 -4.361 6.516 1.00 97.69 91 LYS A CA 1
ATOM 748 C C . LYS A 1 91 ? -11.661 -3.525 7.783 1.00 97.69 91 LYS A C 1
ATOM 750 O O . LYS A 1 91 ? -12.339 -3.738 8.784 1.00 97.69 91 LYS A O 1
ATOM 755 N N . PHE A 1 92 ? -10.746 -2.559 7.740 1.00 97.75 92 PHE A N 1
ATOM 756 C CA . PHE A 1 92 ? -10.495 -1.637 8.845 1.00 97.75 92 PHE A CA 1
ATOM 757 C C . PHE A 1 92 ? -11.699 -0.726 9.132 1.00 97.75 92 PHE A C 1
ATOM 759 O O . PHE A 1 92 ? -12.093 -0.576 10.285 1.00 97.75 92 PHE A O 1
ATOM 766 N N . ILE A 1 93 ? -12.318 -0.153 8.099 1.00 96.81 93 ILE A N 1
ATOM 767 C CA . ILE A 1 93 ? -13.509 0.694 8.247 1.00 96.81 93 ILE A CA 1
ATOM 768 C C . ILE A 1 93 ? -14.652 -0.084 8.907 1.00 96.81 93 ILE A C 1
ATOM 770 O O . ILE A 1 93 ? -15.297 0.427 9.823 1.00 96.81 93 ILE A O 1
ATOM 774 N N . ASP A 1 94 ? -14.900 -1.314 8.463 1.00 96.12 94 ASP A N 1
ATOM 775 C CA . ASP A 1 94 ? -15.956 -2.156 9.026 1.00 96.12 94 ASP A CA 1
ATOM 776 C C . ASP A 1 94 ? -15.655 -2.531 10.479 1.00 96.12 94 ASP A C 1
ATOM 778 O O . ASP A 1 94 ? -16.540 -2.456 11.331 1.00 96.12 94 ASP A O 1
ATOM 782 N N . TYR A 1 95 ? -14.392 -2.835 10.786 1.00 94.50 95 TYR A N 1
ATOM 783 C CA . TYR A 1 95 ? -13.934 -3.098 12.147 1.00 94.50 95 TYR A CA 1
ATOM 784 C C . TYR A 1 95 ? -14.235 -1.935 13.101 1.00 94.50 95 TYR A C 1
ATOM 786 O O . TYR A 1 95 ? -14.800 -2.123 14.179 1.00 94.50 95 TYR A O 1
ATOM 794 N N . VAL A 1 96 ? -13.908 -0.714 12.678 1.00 91.62 96 VAL A N 1
ATOM 795 C CA . VAL A 1 96 ? -14.110 0.494 13.483 1.00 91.62 96 VAL A CA 1
ATOM 796 C C . VAL A 1 96 ? -15.596 0.803 13.701 1.00 91.62 96 VAL A C 1
ATOM 798 O O . VAL A 1 96 ? -15.968 1.243 14.787 1.00 91.62 96 VAL A O 1
ATOM 801 N N . LYS A 1 97 ? -16.460 0.546 12.711 1.00 88.44 97 LYS A N 1
ATOM 802 C CA . LYS A 1 97 ? -17.918 0.736 12.844 1.00 88.44 97 LYS A CA 1
ATOM 803 C C . LYS A 1 97 ? -18.561 -0.251 13.821 1.00 88.44 97 LYS A C 1
ATOM 805 O O . LYS A 1 97 ? -19.500 0.107 14.531 1.00 88.44 97 LYS A O 1
ATOM 810 N N . VAL A 1 98 ? -18.086 -1.499 13.847 1.00 76.44 98 VAL A N 1
ATOM 811 C CA . VAL A 1 98 ? -18.587 -2.518 14.784 1.00 76.44 98 VAL A CA 1
ATOM 812 C C . VAL A 1 98 ? -18.243 -2.140 16.226 1.00 76.44 98 VAL A C 1
ATOM 814 O O . VAL A 1 98 ? -19.103 -2.246 17.097 1.00 76.44 98 VAL A O 1
ATOM 817 N N . ASP A 1 99 ? -17.031 -1.638 16.466 1.00 64.31 99 ASP A N 1
ATOM 818 C CA . ASP A 1 99 ? -16.583 -1.176 17.789 1.00 64.31 99 ASP A CA 1
ATOM 819 C C . ASP A 1 99 ? -17.458 -0.027 18.340 1.00 64.31 99 ASP A C 1
ATOM 821 O O . ASP A 1 99 ? -17.820 -0.027 19.517 1.00 64.31 99 ASP A O 1
ATOM 825 N N . GLU A 1 100 ? -17.902 0.899 17.476 1.00 63.12 100 GLU A N 1
ATOM 826 C CA . GLU A 1 100 ? -18.830 1.989 17.841 1.00 63.12 100 GLU A CA 1
ATOM 827 C C . GLU A 1 100 ? -20.228 1.501 18.244 1.00 63.12 100 GLU A C 1
ATOM 829 O O . GLU A 1 100 ? -20.929 2.191 18.976 1.00 63.12 100 GLU A O 1
ATOM 834 N N . SER A 1 101 ? -20.639 0.320 17.781 1.00 64.12 101 SER A N 1
ATOM 835 C CA . SER A 1 101 ? -21.951 -0.262 18.104 1.00 64.12 101 SER A CA 1
ATOM 836 C C . SER A 1 101 ? -21.935 -1.093 19.393 1.00 64.12 101 SER A C 1
ATOM 838 O O . SER A 1 101 ? -22.993 -1.498 19.875 1.00 64.12 101 SER A O 1
ATOM 840 N N . ALA A 1 102 ? -20.743 -1.395 19.916 1.00 5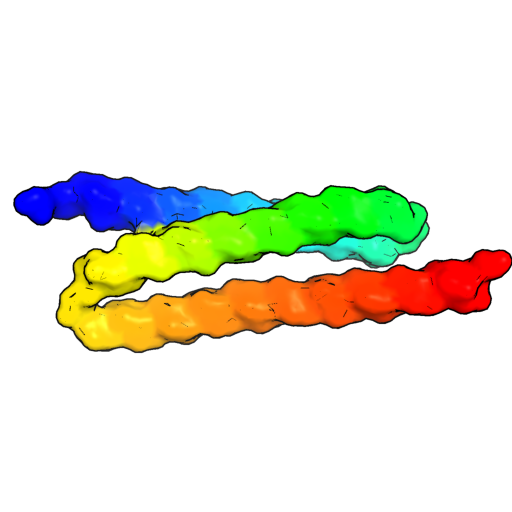9.34 102 ALA A N 1
ATOM 841 C CA . ALA A 1 102 ? -20.528 -2.214 21.108 1.00 59.34 102 ALA A CA 1
ATOM 842 C C . ALA A 1 102 ? -20.161 -1.394 22.363 1.00 59.34 102 ALA A C 1
ATOM 844 O O . ALA A 1 102 ? -20.091 -1.969 23.452 1.00 59.34 102 ALA A O 1
ATOM 845 N N . SER A 1 103 ? -19.927 -0.086 22.203 1.00 51.84 103 SER A N 1
ATOM 846 C CA . SER A 1 103 ? -19.630 0.884 23.272 1.00 51.84 103 SER A CA 1
ATOM 847 C C . SER A 1 103 ? -20.869 1.681 23.671 1.00 51.84 103 SER A C 1
ATOM 849 O O . SER A 1 103 ? -20.989 2.000 24.875 1.00 51.84 103 SER A O 1
#

Secondary structure (DSSP, 8-state):
--THHHHHHHHHHHHHHHHHHHHHHHHHHHHHTT--HHHHHHHHHHHHHHHHHHHHHHHHHHTT---HHHHHHHHHHHHHHHHHHHHHHHHHHHHHHHHHHH-

pLDDT: mean 92.24, std 12.32, range [48.25, 98.69]

Foldseek 3Di:
DDDPVLVVLVVQLVVLVVQLVVLLVVLVCCLVVLHDLVVSVVSLVSNVVSLVSNVVSLVVNLVPDPDVVVNVVSVVVNVVSVVSNVVSVVSSVVSNVVVVVVD

Radius of gyration: 16.61 Å; chains: 1; bounding box: 45×19×47 Å